Protein AF-A0A182HD76-F1 (afdb_monomer_lite)

pLDDT: mean 76.19, std 18.1, range [41.72, 95.38]

Foldseek 3Di:
DPDDDPDDDDDDPDDDDDDADPPQWHQDPVPRDTDGFQDCGPHDPPDTHHDDPPVNVVVVD

Secondary structure (DSSP, 8-state):
-------PPP--SS-PPPP-PPTTEEE-TTT-SEEETTS-TTSPTT---PPPPHHHHGGG-

Structure (mmCIF, N/CA/C/O backbone):
data_AF-A0A182HD76-F1
#
_entry.id   AF-A0A182HD76-F1
#
loop_
_atom_site.group_PDB
_atom_site.id
_atom_site.type_symbol
_atom_site.label_atom_id
_atom_site.label_alt_id
_atom_site.label_comp_id
_atom_site.label_asym_id
_atom_site.label_entity_id
_atom_site.label_seq_id
_atom_site.pdbx_PDB_ins_code
_atom_site.Cartn_x
_atom_site.Cartn_y
_atom_site.Cartn_z
_atom_site.occupancy
_atom_site.B_iso_or_equiv
_atom_site.auth_seq_id
_atom_site.auth_comp_id
_atom_site.auth_asym_id
_atom_site.auth_atom_id
_atom_site.pdbx_PDB_model_num
ATOM 1 N N . MET A 1 1 ? 34.811 -16.312 -4.842 1.00 41.72 1 MET A N 1
ATOM 2 C CA . MET A 1 1 ? 33.853 -15.504 -5.623 1.00 41.72 1 MET A CA 1
ATOM 3 C C . MET A 1 1 ? 33.291 -14.457 -4.682 1.00 41.72 1 MET A C 1
ATOM 5 O O . MET A 1 1 ? 32.290 -14.706 -4.027 1.00 41.72 1 MET A O 1
ATOM 9 N N . GLU A 1 2 ? 33.984 -13.329 -4.560 1.00 49.44 2 GLU A N 1
ATOM 10 C CA . GLU A 1 2 ? 33.518 -12.202 -3.750 1.00 49.44 2 GLU A CA 1
ATOM 11 C C . GLU A 1 2 ? 32.499 -11.440 -4.599 1.00 49.44 2 GLU A C 1
ATOM 13 O O . GLU A 1 2 ? 32.853 -10.744 -5.551 1.00 49.44 2 GLU A O 1
ATOM 18 N N . LEU A 1 3 ? 31.216 -11.665 -4.335 1.00 48.47 3 LEU A N 1
ATOM 19 C CA . LEU A 1 3 ? 30.134 -11.000 -5.048 1.00 48.47 3 LEU A CA 1
A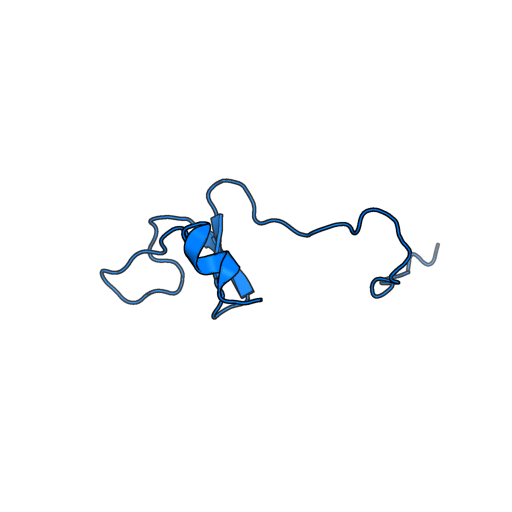TOM 20 C C . LEU A 1 3 ? 29.822 -9.693 -4.326 1.00 48.47 3 LEU A C 1
ATOM 22 O O . LEU A 1 3 ? 29.122 -9.676 -3.317 1.00 48.47 3 LEU A O 1
ATOM 26 N N . SER A 1 4 ? 30.335 -8.586 -4.845 1.00 56.16 4 SER A N 1
ATOM 27 C CA . SER A 1 4 ? 29.783 -7.256 -4.585 1.00 56.16 4 SER A CA 1
ATOM 28 C C . SER A 1 4 ? 30.044 -6.372 -5.799 1.00 56.16 4 SER A C 1
ATOM 30 O O . SER A 1 4 ? 31.156 -6.357 -6.326 1.00 56.16 4 SER A O 1
ATOM 32 N N . PRO A 1 5 ? 29.010 -5.653 -6.261 1.00 58.62 5 PRO A N 1
ATOM 33 C CA . PRO A 1 5 ? 28.936 -4.267 -5.817 1.00 58.62 5 PRO A CA 1
ATOM 34 C C . PRO A 1 5 ? 27.496 -3.814 -5.533 1.00 58.62 5 PRO A C 1
ATOM 36 O O . PRO A 1 5 ? 26.627 -3.875 -6.398 1.00 58.62 5 PRO A O 1
ATOM 39 N N . VAL A 1 6 ? 27.246 -3.260 -4.346 1.00 57.12 6 VAL A N 1
ATOM 40 C CA . VAL A 1 6 ? 26.090 -2.373 -4.129 1.00 57.12 6 VAL A CA 1
ATOM 41 C C . VAL A 1 6 ? 26.510 -0.952 -4.501 1.00 57.12 6 VAL A C 1
ATOM 43 O O . VAL A 1 6 ? 26.824 -0.117 -3.659 1.00 57.12 6 VAL A O 1
ATOM 46 N N . GLY A 1 7 ? 26.620 -0.714 -5.808 1.00 53.31 7 GLY A N 1
ATOM 47 C CA . GLY A 1 7 ? 26.934 0.595 -6.369 1.00 53.31 7 GLY A CA 1
ATOM 48 C C . GLY A 1 7 ? 25.711 1.505 -6.329 1.00 53.31 7 GLY A C 1
ATOM 49 O O . GLY A 1 7 ? 24.730 1.265 -7.027 1.00 53.31 7 GLY A O 1
ATOM 50 N N . VAL A 1 8 ? 25.788 2.555 -5.511 1.00 57.12 8 VAL A N 1
ATOM 51 C CA . VAL A 1 8 ? 24.940 3.749 -5.586 1.00 57.12 8 VAL A CA 1
ATOM 52 C C . VAL A 1 8 ? 24.889 4.260 -7.034 1.00 57.12 8 VAL A C 1
ATOM 54 O O . VAL A 1 8 ? 25.918 4.375 -7.700 1.00 57.12 8 VAL A O 1
ATOM 57 N N . GLY A 1 9 ? 23.672 4.499 -7.531 1.00 55.03 9 GLY A N 1
ATOM 58 C CA . GLY A 1 9 ? 23.390 4.822 -8.928 1.00 55.03 9 GLY A CA 1
ATOM 59 C C . GLY A 1 9 ? 24.236 5.979 -9.452 1.00 55.03 9 GLY A C 1
ATOM 60 O O . GLY A 1 9 ? 24.123 7.110 -8.987 1.00 55.03 9 GLY A O 1
ATOM 61 N N . SER A 1 10 ? 25.077 5.675 -10.439 1.00 52.59 10 SER A N 1
ATOM 62 C CA . SER A 1 10 ? 25.777 6.669 -11.245 1.00 52.59 10 SER A CA 1
ATOM 63 C C . SER A 1 10 ? 24.859 7.125 -12.374 1.00 52.59 10 SER A C 1
ATOM 65 O O . SER A 1 10 ? 24.434 6.327 -13.206 1.00 52.59 10 SER A O 1
ATOM 67 N N . THR A 1 11 ? 24.551 8.416 -12.384 1.00 61.19 11 THR A N 1
ATOM 68 C CA . THR A 1 11 ? 23.873 9.130 -13.463 1.00 61.19 11 THR A CA 1
ATOM 69 C C . THR A 1 11 ? 24.762 9.154 -14.706 1.00 61.19 11 THR A C 1
ATOM 71 O O . THR A 1 11 ? 25.644 9.996 -14.855 1.00 61.19 11 THR A O 1
ATOM 74 N N . SER A 1 12 ? 24.516 8.230 -15.625 1.00 56.44 12 SER A N 1
ATOM 75 C CA . SER A 1 12 ? 24.834 8.397 -17.041 1.00 56.44 12 SER A CA 1
ATOM 76 C C . SER A 1 12 ? 23.523 8.320 -17.812 1.00 56.44 12 SER A C 1
ATOM 78 O O . SER A 1 12 ? 22.569 7.701 -17.353 1.00 56.44 12 SER A O 1
ATOM 80 N N . THR A 1 13 ? 23.431 9.033 -18.927 1.00 63.62 13 THR A N 1
ATOM 81 C CA . THR A 1 13 ? 22.231 9.245 -19.749 1.00 63.62 13 THR A CA 1
ATOM 82 C C . THR A 1 13 ? 21.720 7.931 -20.368 1.00 63.62 13 THR A C 1
ATOM 84 O O . THR A 1 13 ? 21.851 7.687 -21.563 1.00 63.62 13 THR A O 1
ATOM 87 N N . GLY A 1 14 ? 21.175 7.053 -19.534 1.00 59.38 14 GLY A N 1
ATOM 88 C CA . GLY A 1 14 ? 20.735 5.700 -19.837 1.00 59.38 14 GLY A CA 1
ATOM 89 C C . GLY A 1 14 ? 19.770 5.257 -18.745 1.00 59.38 14 GLY A C 1
ATOM 90 O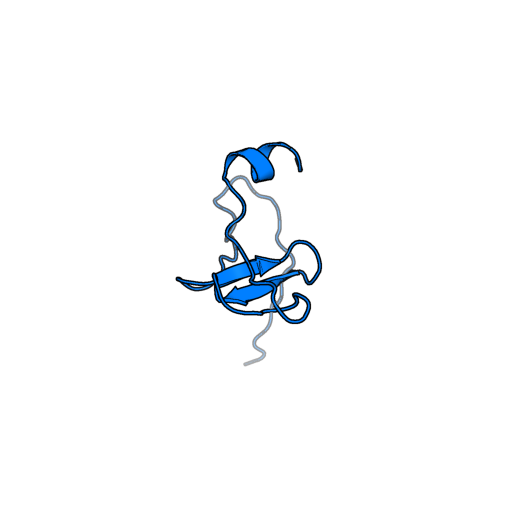 O . GLY A 1 14 ? 19.989 5.538 -17.570 1.00 59.38 14 GLY A O 1
ATOM 91 N N . SER A 1 15 ? 18.664 4.644 -19.160 1.00 66.06 15 SER A N 1
ATOM 92 C CA . SER A 1 15 ? 17.498 4.296 -18.345 1.00 66.06 15 SER A CA 1
ATOM 93 C C . SER A 1 15 ? 17.864 3.860 -16.925 1.00 66.06 15 SER A C 1
ATOM 95 O O . SER A 1 15 ? 18.410 2.777 -16.713 1.00 66.06 15 SER A O 1
ATOM 97 N N . THR A 1 16 ? 17.556 4.710 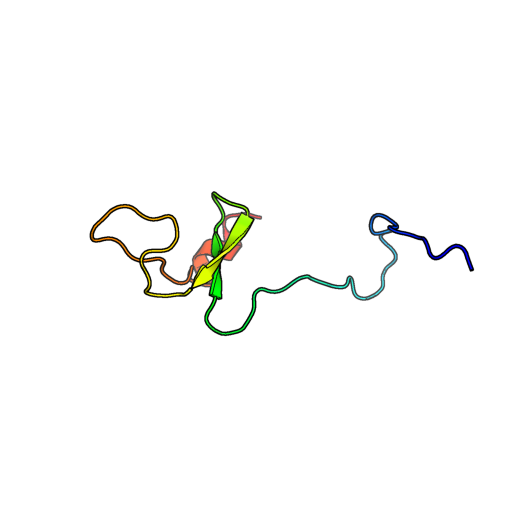-15.947 1.00 71.75 16 THR A N 1
ATOM 98 C CA . THR A 1 16 ? 17.707 4.372 -14.534 1.00 71.75 16 THR A CA 1
ATOM 99 C C . THR A 1 16 ? 16.726 3.263 -14.192 1.00 71.75 16 THR A C 1
ATOM 101 O O . THR A 1 16 ? 15.539 3.363 -14.501 1.00 71.75 16 THR A O 1
ATOM 104 N N . ALA A 1 17 ? 17.205 2.200 -13.549 1.00 79.44 17 ALA A N 1
ATOM 105 C CA . ALA A 1 17 ? 16.311 1.201 -12.988 1.00 79.44 17 ALA A CA 1
ATOM 106 C C . ALA A 1 17 ? 15.503 1.848 -11.855 1.00 79.44 17 ALA A C 1
ATOM 108 O O . ALA A 1 17 ? 16.067 2.285 -10.852 1.00 79.44 17 ALA A O 1
ATOM 109 N N . GLU A 1 18 ? 14.186 1.922 -12.027 1.00 81.50 18 GLU A N 1
ATOM 110 C CA . GLU A 1 18 ? 13.275 2.433 -11.009 1.00 81.50 18 GLU A CA 1
ATOM 111 C C . GLU A 1 18 ? 12.655 1.278 -10.229 1.00 81.50 18 GLU A C 1
ATOM 113 O O . GLU A 1 18 ? 12.076 0.348 -10.794 1.00 81.50 18 GLU A O 1
ATOM 118 N N . CYS A 1 19 ? 12.726 1.356 -8.903 1.00 85.38 19 CYS A N 1
ATOM 119 C CA . CYS A 1 19 ? 11.965 0.461 -8.046 1.00 85.38 19 CYS A CA 1
ATOM 120 C C . CYS A 1 19 ? 10.485 0.863 -8.080 1.00 85.38 19 CYS A C 1
ATOM 122 O O . CYS A 1 19 ? 10.136 2.010 -7.800 1.00 85.38 19 CYS A O 1
ATOM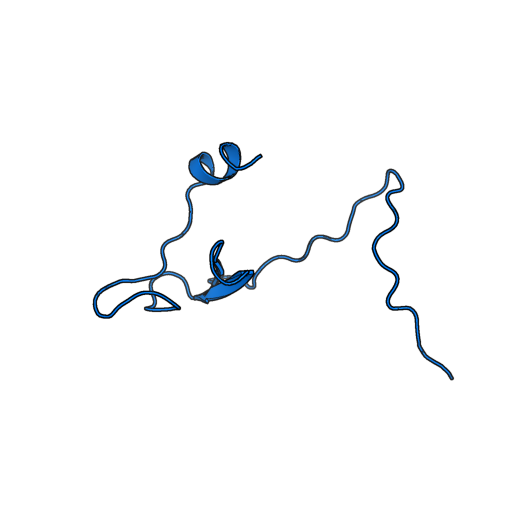 124 N N . ARG A 1 20 ? 9.602 -0.094 -8.377 1.00 88.38 20 ARG A N 1
ATOM 125 C CA . ARG A 1 20 ? 8.144 0.089 -8.354 1.00 88.38 20 ARG A CA 1
ATOM 126 C C . ARG A 1 20 ? 7.524 -0.876 -7.346 1.00 88.38 20 ARG A C 1
ATOM 128 O O . ARG A 1 20 ? 8.027 -1.979 -7.143 1.00 88.38 20 ARG A O 1
ATOM 135 N N . CYS A 1 21 ? 6.442 -0.447 -6.701 1.00 91.50 21 CYS A N 1
ATOM 136 C CA . CYS A 1 21 ? 5.697 -1.304 -5.786 1.00 91.50 21 CYS A CA 1
ATOM 137 C C . CYS A 1 21 ? 5.005 -2.454 -6.544 1.00 91.50 21 CYS A C 1
ATOM 139 O O . CYS A 1 21 ? 4.610 -2.260 -7.698 1.00 91.50 21 CYS A O 1
ATOM 141 N N . PRO A 1 22 ? 4.837 -3.637 -5.919 1.00 93.75 22 PRO A N 1
ATOM 142 C CA . PRO A 1 22 ? 4.070 -4.731 -6.506 1.00 93.75 22 PRO A CA 1
ATOM 143 C C . PRO A 1 22 ? 2.642 -4.308 -6.891 1.00 93.75 22 PRO A C 1
ATOM 145 O O . PRO A 1 22 ? 2.074 -3.421 -6.242 1.00 93.75 22 PRO A O 1
ATOM 148 N N . PRO A 1 23 ? 2.023 -4.965 -7.888 1.00 93.19 23 PRO A N 1
ATOM 149 C CA . PRO A 1 23 ? 0.630 -4.717 -8.245 1.00 93.19 23 PRO A CA 1
ATOM 150 C C . PRO A 1 23 ? -0.301 -4.807 -7.028 1.00 93.19 23 PRO A C 1
ATOM 152 O O . PRO A 1 23 ? -0.152 -5.695 -6.191 1.00 93.19 23 PRO A O 1
ATOM 155 N N . GLY A 1 24 ? -1.253 -3.877 -6.925 1.00 92.62 24 GLY A N 1
ATOM 156 C CA . GLY A 1 24 ? -2.180 -3.790 -5.788 1.00 92.62 24 GLY A CA 1
ATOM 157 C C . GLY A 1 24 ? -1.620 -3.078 -4.551 1.00 92.62 24 GLY A C 1
ATOM 158 O O . GLY A 1 24 ? -2.333 -2.936 -3.560 1.00 92.62 24 GLY A O 1
ATOM 159 N N . THR A 1 25 ? -0.377 -2.589 -4.603 1.00 93.12 25 THR A N 1
ATOM 160 C CA . THR A 1 25 ? 0.234 -1.801 -3.526 1.00 93.12 25 THR A CA 1
ATOM 161 C C . THR A 1 25 ? 0.712 -0.440 -4.032 1.00 93.12 25 THR A C 1
ATOM 163 O O . THR A 1 25 ? 1.063 -0.294 -5.203 1.00 93.12 25 THR A O 1
ATOM 166 N N . ALA A 1 26 ? 0.757 0.561 -3.154 1.00 92.12 26 ALA A N 1
ATOM 167 C CA . ALA A 1 26 ? 1.341 1.868 -3.460 1.00 92.12 26 ALA A CA 1
ATOM 168 C C . ALA A 1 26 ? 2.328 2.305 -2.374 1.00 92.12 26 ALA A C 1
ATOM 170 O O . ALA A 1 26 ? 2.235 1.886 -1.216 1.00 92.12 26 ALA A O 1
ATOM 171 N N . GLN A 1 27 ? 3.308 3.129 -2.750 1.00 91.88 27 GLN A N 1
ATOM 172 C CA . GLN A 1 27 ? 4.299 3.621 -1.801 1.00 91.88 27 GLN A CA 1
ATOM 173 C C . GLN A 1 27 ? 3.689 4.725 -0.939 1.00 91.88 27 GLN A C 1
ATOM 175 O O . GLN A 1 27 ? 3.195 5.731 -1.440 1.00 91.88 27 GLN A O 1
ATOM 180 N N . SER A 1 28 ? 3.766 4.561 0.375 1.00 89.25 28 SER A N 1
ATOM 181 C CA . SER A 1 28 ? 3.379 5.603 1.318 1.00 89.25 28 SER A CA 1
ATOM 182 C C . SER A 1 28 ? 4.435 6.718 1.334 1.00 89.25 28 SER A C 1
ATOM 184 O O . SER A 1 28 ? 5.612 6.428 1.581 1.00 89.25 28 SER A O 1
ATOM 186 N N . PRO A 1 29 ? 4.056 7.998 1.152 1.00 86.31 29 PRO A N 1
ATOM 187 C CA . PRO A 1 29 ? 4.997 9.112 1.268 1.00 86.31 29 PRO A CA 1
ATOM 188 C C . PRO A 1 29 ? 5.540 9.263 2.697 1.00 86.31 29 PRO A C 1
ATOM 190 O O . PRO A 1 29 ? 6.674 9.711 2.859 1.00 86.31 29 PRO A O 1
ATOM 193 N N . LEU A 1 30 ? 4.763 8.827 3.699 1.00 86.44 30 LEU A N 1
ATOM 194 C CA . LEU A 1 30 ? 5.103 8.868 5.122 1.00 86.44 30 LEU A CA 1
ATOM 195 C C . LEU A 1 30 ? 6.142 7.808 5.508 1.00 86.44 30 LEU A C 1
ATOM 197 O O . LEU A 1 30 ? 7.107 8.108 6.200 1.00 86.44 30 LEU A O 1
ATOM 201 N N . THR A 1 31 ? 5.945 6.560 5.071 1.00 89.44 31 THR A N 1
ATOM 202 C CA . THR A 1 31 ? 6.769 5.419 5.524 1.00 89.44 31 THR A CA 1
ATOM 203 C C . THR A 1 31 ? 7.779 4.935 4.487 1.00 89.44 31 THR A C 1
ATOM 205 O O . THR A 1 31 ? 8.610 4.085 4.800 1.00 89.44 31 THR A O 1
ATOM 208 N N . LYS A 1 32 ? 7.694 5.425 3.241 1.00 89.50 32 LYS A N 1
ATOM 209 C CA . LYS A 1 32 ? 8.484 4.980 2.076 1.00 89.50 32 LYS A CA 1
ATOM 210 C C . LYS A 1 32 ? 8.378 3.475 1.775 1.00 89.50 32 LYS A C 1
ATOM 212 O O . LYS A 1 32 ? 9.172 2.940 1.004 1.00 89.50 32 LYS A O 1
ATOM 217 N N . ARG A 1 33 ? 7.364 2.801 2.330 1.00 91.44 33 ARG A N 1
ATOM 218 C CA . ARG A 1 33 ? 7.047 1.380 2.116 1.00 91.44 33 ARG A CA 1
ATOM 219 C C . ARG A 1 33 ? 5.818 1.214 1.230 1.00 91.44 33 ARG A C 1
ATOM 221 O O . ARG A 1 33 ? 4.957 2.091 1.204 1.00 91.44 33 ARG A O 1
ATOM 228 N N . CYS A 1 34 ? 5.745 0.086 0.530 1.00 92.75 34 CYS A N 1
ATOM 229 C CA . CYS A 1 34 ? 4.567 -0.308 -0.234 1.00 92.75 34 CYS A CA 1
ATOM 230 C C . CYS A 1 34 ? 3.507 -0.886 0.708 1.00 92.75 34 CYS A C 1
ATOM 232 O O . CYS A 1 34 ? 3.816 -1.786 1.489 1.00 92.75 34 CYS A O 1
ATOM 234 N N . HIS A 1 35 ? 2.278 -0.383 0.623 1.00 94.44 35 HIS A N 1
ATOM 235 C CA . HIS A 1 35 ? 1.132 -0.880 1.391 1.00 94.44 35 HIS A CA 1
ATOM 236 C C . HIS A 1 35 ? -0.007 -1.291 0.454 1.00 94.44 35 HIS A C 1
ATOM 238 O O . HIS A 1 35 ? -0.129 -0.685 -0.616 1.00 94.44 35 HIS A O 1
ATOM 244 N N . PRO A 1 36 ? -0.832 -2.288 0.823 1.00 94.94 36 PRO A N 1
ATOM 245 C CA . PRO A 1 36 ? -1.977 -2.702 0.019 1.00 94.94 36 PRO A CA 1
ATOM 246 C C . PRO A 1 36 ? -3.003 -1.576 -0.103 1.00 94.94 36 PRO A C 1
ATOM 248 O O . PRO A 1 36 ? -3.292 -0.875 0.869 1.00 94.94 36 PRO A O 1
ATOM 251 N N . LEU A 1 37 ? -3.540 -1.400 -1.306 1.00 93.69 37 LEU A N 1
ATOM 252 C CA . LEU A 1 37 ? -4.589 -0.422 -1.568 1.00 93.69 37 LEU A CA 1
ATOM 253 C C . LEU A 1 37 ? -5.918 -0.879 -0.963 1.00 93.69 37 LEU A C 1
ATOM 255 O O . LEU A 1 37 ? -6.249 -2.060 -0.996 1.00 93.69 37 LEU A O 1
ATOM 259 N N . PHE A 1 38 ? -6.687 0.078 -0.446 1.00 93.50 38 PHE A N 1
ATOM 260 C CA . PHE A 1 38 ? -8.001 -0.124 0.179 1.00 93.50 38 PHE A CA 1
ATOM 261 C C . PHE A 1 38 ? -7.999 -1.018 1.426 1.00 93.50 38 PHE A C 1
ATOM 263 O O . PHE A 1 38 ? -9.056 -1.341 1.963 1.00 93.50 38 PHE A O 1
ATOM 270 N N . GLU A 1 39 ? -6.819 -1.350 1.941 1.00 94.31 39 GLU A N 1
ATOM 271 C CA . GLU A 1 39 ? -6.645 -1.940 3.261 1.00 94.31 39 GLU A CA 1
ATOM 272 C C . GLU A 1 39 ? -6.203 -0.878 4.266 1.00 94.31 39 GLU A C 1
ATOM 274 O O . GLU A 1 39 ? -5.795 0.223 3.898 1.00 94.31 39 GLU A O 1
ATOM 279 N N . ARG A 1 40 ? -6.244 -1.207 5.561 1.00 93.62 40 ARG A N 1
ATOM 280 C CA . ARG A 1 40 ? -5.857 -0.272 6.627 1.00 93.62 40 ARG A CA 1
ATOM 281 C C . ARG A 1 40 ? -4.434 0.275 6.453 1.00 93.62 40 ARG A C 1
ATOM 283 O O . ARG A 1 40 ? -4.200 1.450 6.705 1.00 93.62 40 ARG A O 1
ATOM 290 N N . GLY A 1 41 ? -3.482 -0.559 6.030 1.00 88.50 41 GLY A N 1
ATOM 291 C CA . GLY A 1 41 ? -2.088 -0.141 5.855 1.00 88.50 41 GLY A CA 1
ATOM 292 C C . GLY A 1 41 ? -1.526 0.567 7.105 1.00 88.50 41 GLY A C 1
ATOM 293 O O . GLY A 1 41 ? -1.744 0.082 8.219 1.00 88.50 41 GLY A O 1
ATOM 294 N N . PRO A 1 42 ? -0.821 1.705 6.948 1.00 89.12 42 PRO A N 1
ATOM 295 C CA . PRO A 1 42 ? -0.300 2.504 8.055 1.00 89.12 42 PRO A CA 1
ATOM 296 C C . PRO A 1 42 ? -1.328 3.512 8.609 1.00 89.12 42 PRO A C 1
ATOM 298 O O . PRO A 1 42 ? -0.944 4.380 9.387 1.00 89.12 42 PRO A O 1
ATOM 301 N N . CYS A 1 43 ? -2.587 3.467 8.163 1.00 89.88 43 CYS A N 1
ATOM 302 C CA . CYS A 1 43 ? -3.631 4.415 8.547 1.00 89.88 43 CYS A CA 1
ATOM 303 C C . CYS A 1 43 ? -4.314 4.015 9.867 1.00 89.88 43 CYS A C 1
ATOM 305 O O . CYS A 1 43 ? -4.266 2.858 10.297 1.00 89.88 43 CYS A O 1
ATOM 307 N N . GLU A 1 44 ? -4.985 4.982 10.493 1.00 93.69 44 GLU A N 1
ATOM 308 C CA . GLU A 1 44 ? -5.705 4.784 11.754 1.00 93.69 44 GLU A CA 1
ATOM 309 C C . GLU A 1 44 ? -6.914 3.842 11.600 1.00 93.69 44 GLU A C 1
ATOM 311 O O . GLU A 1 44 ? -7.356 3.503 10.497 1.00 93.69 44 GLU A O 1
ATOM 316 N N . PHE A 1 45 ? -7.487 3.408 12.726 1.00 95.31 45 PHE A N 1
ATOM 317 C CA . PHE A 1 45 ? -8.690 2.578 12.701 1.00 95.31 45 PHE A CA 1
ATOM 318 C C . PHE A 1 45 ? -9.846 3.285 11.972 1.00 95.31 45 PHE A C 1
ATOM 320 O O . PHE A 1 45 ? -10.128 4.457 12.210 1.00 95.31 45 PHE A O 1
ATOM 327 N N . GLY A 1 46 ? -10.524 2.552 11.084 1.00 95.38 46 GLY A N 1
ATOM 328 C CA . GLY A 1 46 ? -11.596 3.088 10.240 1.00 95.38 46 GLY A CA 1
ATOM 329 C C . GLY A 1 46 ? -11.114 3.818 8.981 1.00 95.38 46 GLY A C 1
ATOM 330 O O . GLY A 1 46 ? -11.947 4.258 8.193 1.00 95.38 46 GLY A O 1
ATOM 331 N N . GLN A 1 47 ? -9.802 3.927 8.761 1.00 94.69 47 GLN A N 1
ATOM 332 C CA . GLN A 1 47 ? -9.220 4.486 7.541 1.00 94.69 47 GLN A CA 1
ATOM 333 C C . GLN A 1 47 ? -8.643 3.385 6.645 1.00 94.69 47 GLN A C 1
ATOM 335 O O . GLN A 1 47 ? -8.365 2.269 7.091 1.00 94.69 47 GLN A O 1
ATOM 340 N N . PHE A 1 48 ? -8.448 3.718 5.371 1.00 93.94 48 PHE A N 1
ATOM 341 C CA . PHE A 1 48 ? -7.823 2.843 4.387 1.00 93.94 48 PHE A CA 1
ATOM 342 C C . PHE A 1 48 ? -6.794 3.604 3.549 1.00 93.94 48 PHE A C 1
ATOM 344 O O . PHE A 1 48 ? -6.886 4.818 3.360 1.00 93.94 48 PHE A O 1
ATOM 351 N N . PHE A 1 49 ? -5.818 2.869 3.029 1.00 93.56 49 PHE A N 1
ATOM 352 C CA . PHE A 1 49 ? -4.750 3.393 2.200 1.00 93.56 49 PHE A CA 1
ATOM 353 C C . PHE A 1 49 ? -5.229 3.539 0.749 1.00 93.56 49 PHE A C 1
ATOM 355 O O . PHE A 1 49 ? -5.435 2.552 0.041 1.00 93.56 49 PHE A O 1
ATOM 362 N N . ALA A 1 50 ? -5.459 4.778 0.318 1.00 90.50 50 ALA A N 1
ATOM 363 C CA . ALA A 1 50 ? -5.970 5.090 -1.014 1.00 90.50 50 ALA A CA 1
ATOM 364 C C . ALA A 1 50 ? -4.835 5.297 -2.040 1.00 90.50 50 ALA A C 1
ATOM 366 O O . ALA A 1 50 ? -3.741 5.730 -1.665 1.00 90.50 50 ALA A O 1
ATOM 367 N N . PRO A 1 51 ? -5.080 5.038 -3.339 1.00 84.62 51 PRO A N 1
ATOM 368 C CA . PRO A 1 51 ? -4.164 5.450 -4.397 1.00 84.62 51 PRO A CA 1
ATOM 369 C C . PRO A 1 51 ? -4.054 6.978 -4.412 1.00 84.62 51 PRO A C 1
ATOM 371 O O . PRO A 1 51 ? -5.069 7.669 -4.366 1.00 84.62 51 PRO A O 1
ATOM 374 N N . ILE A 1 52 ? -2.834 7.503 -4.506 1.00 74.94 52 ILE A N 1
ATOM 375 C CA . ILE A 1 52 ? -2.626 8.920 -4.827 1.00 74.94 52 ILE A CA 1
ATOM 376 C C . ILE A 1 52 ? -3.003 9.134 -6.294 1.00 74.94 52 ILE A C 1
ATOM 378 O O . ILE A 1 52 ? -2.605 8.330 -7.143 1.00 74.94 52 ILE A O 1
ATOM 382 N N . ALA A 1 53 ? -3.797 10.161 -6.606 1.00 68.31 53 ALA A N 1
ATOM 383 C CA . ALA A 1 53 ? -4.117 10.440 -7.997 1.00 68.31 53 ALA A CA 1
ATOM 384 C C . ALA A 1 53 ? -2.853 10.957 -8.700 1.00 68.31 53 ALA A C 1
ATOM 386 O O . ALA A 1 53 ? -2.025 11.636 -8.092 1.00 68.31 53 ALA A O 1
ATOM 387 N N . ASP A 1 54 ? -2.703 10.685 -9.998 1.00 58.31 54 ASP A N 1
ATOM 388 C CA . ASP A 1 54 ? -1.583 11.203 -10.801 1.00 58.31 54 ASP A CA 1
ATOM 389 C C . ASP A 1 54 ? -1.439 12.738 -10.717 1.00 58.31 54 ASP A C 1
ATOM 391 O O . ASP A 1 54 ? -0.354 13.287 -10.906 1.00 58.31 54 ASP A O 1
ATOM 395 N N . SER A 1 55 ? -2.521 13.448 -10.382 1.00 56.84 55 SER A N 1
ATOM 396 C CA . SER A 1 55 ? -2.516 14.893 -10.133 1.00 56.84 55 SER A CA 1
ATOM 397 C C . SER A 1 55 ? -1.758 15.292 -8.860 1.00 56.84 55 SER A C 1
ATOM 399 O O . SER A 1 55 ? -1.120 16.343 -8.852 1.00 56.84 55 SER A O 1
ATOM 401 N N . ASP A 1 56 ? -1.769 14.454 -7.822 1.00 58.34 56 ASP A N 1
ATOM 402 C CA . ASP A 1 56 ? -1.094 14.712 -6.542 1.00 58.34 56 ASP A CA 1
ATOM 403 C C . ASP A 1 56 ? 0.420 14.469 -6.632 1.00 58.34 56 ASP A C 1
ATOM 405 O O . ASP A 1 56 ? 1.207 15.089 -5.916 1.00 58.34 56 ASP A O 1
ATOM 409 N N . VAL A 1 57 ? 0.851 13.601 -7.554 1.00 54.88 57 VAL A N 1
ATOM 410 C CA . VAL A 1 57 ? 2.271 13.286 -7.786 1.00 54.88 57 VAL A CA 1
ATOM 411 C C . VAL A 1 57 ? 3.003 14.463 -8.445 1.00 54.88 57 VAL A C 1
ATOM 413 O O . VAL A 1 57 ? 4.176 14.698 -8.157 1.00 54.88 57 VAL A O 1
ATOM 416 N N . LYS A 1 58 ? 2.313 15.253 -9.280 1.00 48.25 58 LYS A N 1
ATOM 417 C CA . LYS A 1 58 ? 2.899 16.403 -9.994 1.00 48.25 58 LYS A CA 1
ATOM 418 C C . LYS A 1 58 ? 3.211 17.605 -9.092 1.00 48.25 58 LYS A C 1
ATOM 420 O O . LYS A 1 58 ? 4.035 18.428 -9.471 1.00 48.25 58 LYS A O 1
ATOM 425 N N . SER A 1 59 ? 2.592 17.7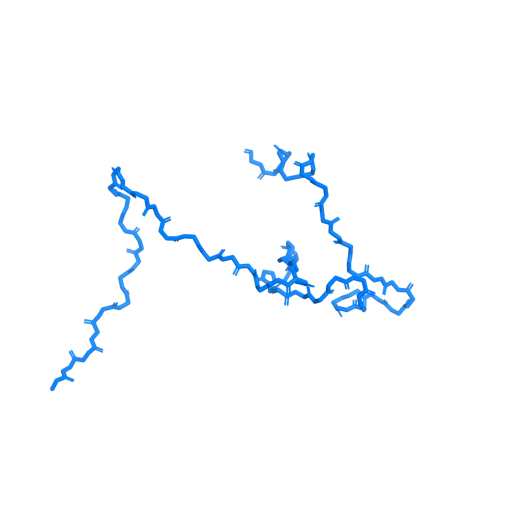12 -7.917 1.00 42.72 59 SER A N 1
ATOM 426 C CA . SER A 1 59 ? 2.838 18.817 -6.973 1.00 42.72 59 SER A CA 1
ATOM 427 C C . SER A 1 59 ? 3.962 18.550 -5.964 1.00 42.72 59 SER A C 1
ATOM 429 O O . SER A 1 59 ? 4.262 19.430 -5.161 1.00 42.72 59 SER A O 1
ATOM 431 N N . ALA A 1 60 ? 4.577 17.363 -5.987 1.00 50.12 60 ALA A N 1
ATOM 432 C CA . ALA A 1 60 ? 5.668 16.984 -5.084 1.00 50.12 60 ALA A CA 1
ATOM 433 C C . ALA A 1 60 ? 7.070 17.018 -5.736 1.00 50.12 60 ALA A C 1
ATOM 435 O O . ALA A 1 60 ? 8.035 16.591 -5.100 1.00 50.12 60 ALA A O 1
ATOM 436 N N . MET A 1 61 ? 7.174 17.516 -6.975 1.00 45.44 61 MET A N 1
ATOM 437 C CA . MET A 1 61 ? 8.419 17.781 -7.712 1.00 45.44 61 MET A CA 1
ATOM 438 C C . MET A 1 61 ? 8.512 19.272 -8.034 1.00 45.44 61 MET A C 1
ATOM 440 O O . MET A 1 61 ? 9.631 19.820 -7.935 1.00 45.44 61 MET A O 1
#

Sequence (61 aa):
MELSPVGVGSTSTGSTAECRCPPGTAQSPLTKRCHPLFERGPCEFGQFFAPIADS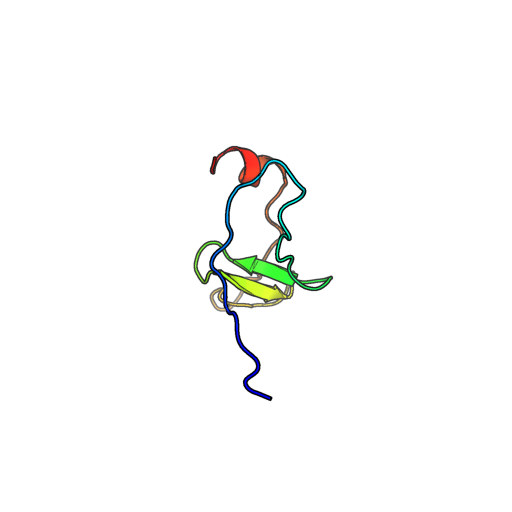DVKSAM

Radius of gyration: 16.18 Å; chains: 1; bounding box: 45×34×32 Å